Protein AF-A0A401TJX6-F1 (afdb_monomer)

Secondary structure (DSSP, 8-state):
--TTS---EEHHHHHHHHHH-TTSS-HHHHHHT-EEHHHHHHHHHHTSTHHHHS-------PPPP-

Solvent-accessible surface area (backbone atoms only — not comparable to full-atom values): 4280 Å² total; per-residue (Å²): 134,75,91,72,81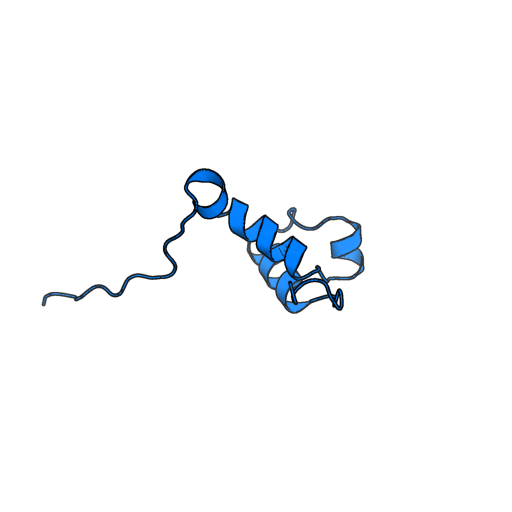,68,92,53,77,29,44,71,57,30,54,57,44,42,74,75,36,73,78,73,61,50,74,66,34,60,74,70,49,25,35,44,62,68,61,52,52,56,56,54,31,68,77,43,45,36,70,82,70,72,47,71,89,90,78,80,91,79,83,82,82,130

pLDDT: mean 91.35, std 12.56, range [48.41, 98.69]

InterPro domains:
  IPR005522 Inositol polyphosphat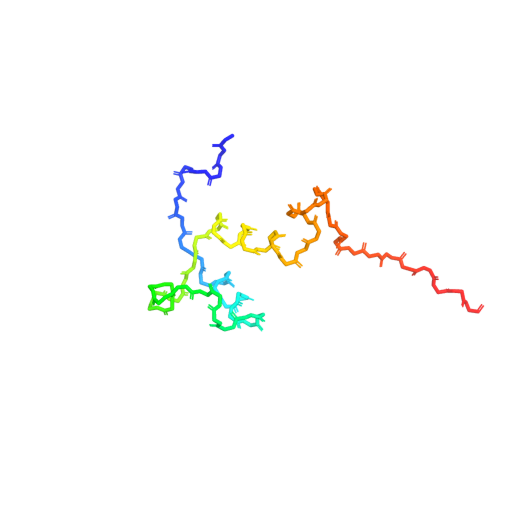e kinase [PF03770] (35-62)
  IPR038286 Inositol polyphosphate kinase superfamily [G3DSA:3.30.470.160] (1-65)

Foldseek 3Di:
DPLPPDFDWALPLLVVVCVVPVPLDDPVCVVVSTDTPVSSVVVVC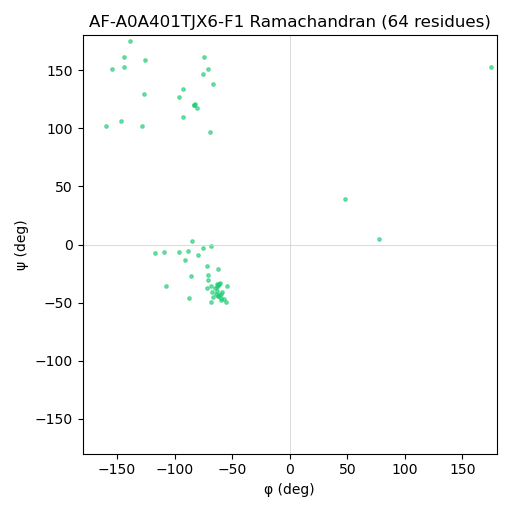VVACCVPPVDGDPDDDDDDDD

Sequence (66 aa):
MKARENPKLRSDMYKKMVEIDPQAPTPHEHTIQAVLKPRYMQWRETLSSTATLGFRIEGVKVRVQL

Radius of gyration: 15.43 Å; Cα contacts (8 Å, |Δi|>4): 50; chains: 1; bounding box: 28×30×50 Å

Organism: Chiloscyllium punctatum (NCBI:txid137246)

Nearest PDB structures (foldseek):
  8ppc-assembly1_A  TM=9.185E-01  e=3.399E-06  Homo sapiens
  1w2f-assembly2_B  TM=8.843E-01  e=8.846E-06  Homo sapiens
  2aqx-assembly1_B  TM=8.901E-01  e=2.465E-05  Mus musculus
  2a98-assembly1_A  TM=8.921E-01  e=6.867E-05  Homo sapiens
  8ppe-assembly2_B  TM=9.356E-01  e=1.108E-04  Homo sapiens

Structure (mmCIF, N/CA/C/O backbone):
data_AF-A0A401TJX6-F1
#
_entry.id   AF-A0A401TJX6-F1
#
loop_
_atom_site.group_PDB
_atom_site.id
_atom_site.type_symbol
_atom_site.label_atom_id
_atom_site.label_alt_id
_atom_site.label_comp_id
_atom_site.label_asym_id
_atom_site.label_entity_id
_atom_site.label_seq_id
_atom_site.pdbx_PDB_ins_code
_atom_site.Cartn_x
_atom_site.Cartn_y
_atom_site.Cartn_z
_atom_site.occupancy
_atom_site.B_iso_or_equiv
_atom_site.auth_seq_id
_atom_site.auth_comp_id
_atom_site.auth_asym_id
_atom_site.auth_atom_id
_atom_site.pdbx_PDB_model_num
ATOM 1 N N . MET A 1 1 ? -0.276 19.027 -8.519 1.00 48.41 1 MET A N 1
ATOM 2 C CA . MET A 1 1 ? -0.118 17.928 -9.499 1.00 48.41 1 MET A CA 1
ATOM 3 C C . MET A 1 1 ? 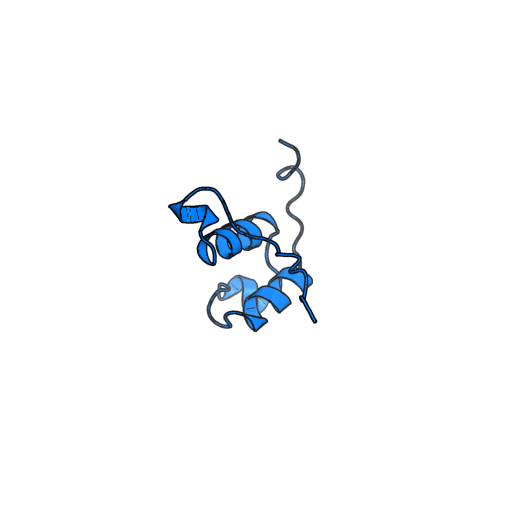1.330 17.391 -9.539 1.00 48.41 1 MET A C 1
ATOM 5 O O . MET A 1 1 ? 1.841 17.138 -10.611 1.00 48.41 1 MET A O 1
ATOM 9 N N . LYS A 1 2 ? 2.011 17.177 -8.394 1.00 52.09 2 LYS A N 1
ATOM 10 C CA . LYS A 1 2 ? 3.446 16.781 -8.364 1.00 52.09 2 LYS A CA 1
ATOM 11 C C . LYS A 1 2 ? 3.702 15.263 -8.358 1.00 52.09 2 LYS A C 1
ATOM 13 O O . LYS A 1 2 ? 4.814 14.808 -8.579 1.00 52.09 2 LYS A O 1
ATOM 18 N N . ALA A 1 3 ? 2.677 14.445 -8.102 1.00 54.44 3 ALA A N 1
ATOM 19 C CA . ALA A 1 3 ? 2.833 12.991 -7.950 1.00 54.44 3 ALA A CA 1
ATOM 20 C C . ALA A 1 3 ? 3.056 12.224 -9.273 1.00 54.44 3 ALA A C 1
ATOM 22 O O . ALA A 1 3 ? 3.210 11.006 -9.239 1.00 54.44 3 ALA A O 1
ATOM 23 N N . ARG A 1 4 ? 3.036 12.917 -10.421 1.00 56.53 4 ARG A N 1
ATOM 24 C CA . ARG A 1 4 ? 3.132 12.326 -11.767 1.00 56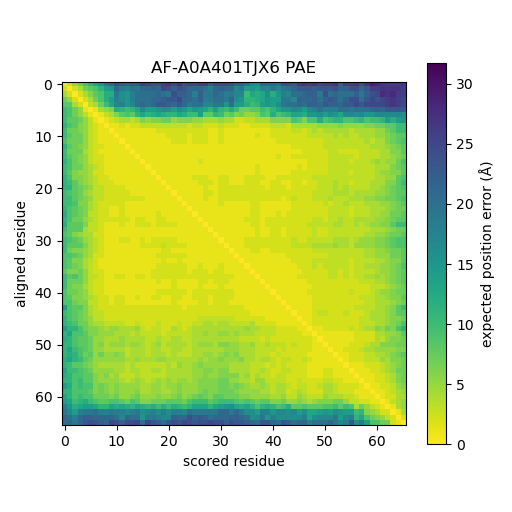.53 4 ARG A CA 1
ATOM 25 C C . ARG A 1 4 ? 4.456 12.612 -12.483 1.00 56.53 4 ARG A C 1
ATOM 27 O O . ARG A 1 4 ? 4.678 12.044 -13.541 1.00 56.53 4 ARG A O 1
ATOM 34 N N . GLU A 1 5 ? 5.327 13.453 -11.926 1.00 58.78 5 GLU A N 1
ATOM 35 C CA . GLU A 1 5 ? 6.494 13.971 -12.660 1.00 58.78 5 GLU A CA 1
ATOM 36 C C . GLU A 1 5 ? 7.682 13.000 -12.750 1.00 58.78 5 GLU A C 1
ATOM 38 O O . GLU A 1 5 ? 8.602 13.257 -13.516 1.00 58.78 5 GLU A O 1
ATOM 43 N N .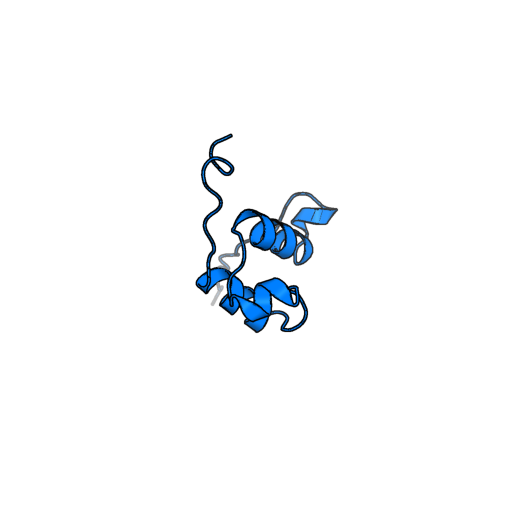 ASN A 1 6 ? 7.679 11.864 -12.036 1.00 66.12 6 ASN A N 1
ATOM 44 C CA . ASN A 1 6 ? 8.687 10.821 -12.255 1.00 66.12 6 ASN A CA 1
ATOM 45 C C . ASN A 1 6 ? 8.219 9.443 -11.731 1.00 66.12 6 ASN A C 1
ATOM 47 O O . ASN A 1 6 ? 8.225 9.220 -10.512 1.00 66.12 6 ASN A O 1
ATOM 51 N N . PRO A 1 7 ? 7.761 8.515 -12.595 1.00 75.62 7 PRO A N 1
ATOM 52 C CA . PRO A 1 7 ? 7.307 7.195 -12.165 1.00 75.62 7 PRO A CA 1
ATOM 53 C C . PRO A 1 7 ? 8.495 6.353 -11.678 1.00 75.62 7 PRO A C 1
ATOM 55 O O . PRO A 1 7 ? 9.206 5.726 -12.454 1.00 75.62 7 PRO A O 1
ATOM 58 N N . LYS A 1 8 ? 8.709 6.331 -10.358 1.00 88.56 8 LYS A N 1
ATOM 59 C CA . LYS A 1 8 ? 9.734 5.503 -9.712 1.00 88.56 8 LYS A CA 1
ATOM 60 C C . LYS A 1 8 ? 9.134 4.193 -9.204 1.00 88.56 8 LYS A C 1
ATOM 62 O O . LYS A 1 8 ? 8.170 4.209 -8.434 1.00 88.56 8 LYS A O 1
ATOM 67 N N . LEU A 1 9 ? 9.749 3.079 -9.596 1.00 94.31 9 LEU A N 1
ATOM 68 C CA . LEU A 1 9 ? 9.447 1.747 -9.073 1.00 94.31 9 LEU A CA 1
ATOM 69 C C . LEU A 1 9 ? 9.831 1.640 -7.588 1.00 94.31 9 LEU A C 1
ATOM 71 O O . LEU A 1 9 ? 10.869 2.148 -7.155 1.00 94.31 9 LEU A O 1
ATOM 75 N N . ARG A 1 10 ? 8.966 1.000 -6.797 1.00 97.00 10 ARG A N 1
ATOM 76 C CA . ARG A 1 10 ? 9.072 0.880 -5.337 1.00 97.00 10 ARG A CA 1
ATOM 77 C C . ARG A 1 10 ? 8.953 -0.585 -4.914 1.00 97.00 10 ARG A C 1
ATOM 79 O O . ARG A 1 10 ? 7.853 -1.135 -4.851 1.00 97.00 10 ARG A O 1
ATOM 86 N N . SER A 1 11 ? 10.088 -1.207 -4.601 1.00 97.88 11 SER A N 1
ATOM 87 C CA . SER A 1 11 ? 10.149 -2.598 -4.127 1.00 97.88 11 SER A CA 1
ATOM 88 C C . SER A 1 11 ? 9.604 -2.768 -2.706 1.00 97.88 11 SER A C 1
ATOM 90 O O . SER A 1 11 ? 9.014 -3.792 -2.380 1.00 97.88 11 SER A O 1
ATOM 92 N N . ASP A 1 12 ? 9.724 -1.746 -1.858 1.00 98.06 12 ASP A N 1
ATOM 93 C CA . ASP A 1 12 ? 9.151 -1.739 -0.510 1.00 98.06 12 ASP A CA 1
ATOM 94 C C . ASP A 1 12 ? 7.616 -1.780 -0.528 1.00 98.06 12 ASP A C 1
ATOM 96 O O . ASP A 1 12 ? 7.001 -2.449 0.300 1.00 98.06 12 ASP A O 1
ATOM 100 N N . MET A 1 13 ? 6.993 -1.095 -1.493 1.00 98.06 13 MET A N 1
ATOM 101 C CA . MET A 1 13 ? 5.540 -1.108 -1.667 1.00 98.06 13 MET A CA 1
ATOM 102 C C . MET A 1 13 ? 5.061 -2.453 -2.224 1.00 98.06 13 MET A C 1
ATOM 104 O O . MET A 1 13 ? 4.045 -2.957 -1.762 1.00 98.06 13 MET A O 1
ATOM 108 N N . TYR A 1 14 ? 5.820 -3.075 -3.135 1.00 98.62 14 TYR A N 1
ATOM 109 C CA . TYR A 1 14 ? 5.537 -4.435 -3.610 1.00 98.62 14 TYR A CA 1
ATOM 110 C C . TYR A 1 14 ? 5.555 -5.453 -2.464 1.00 98.62 14 TYR A C 1
ATOM 112 O O . TYR A 1 14 ? 4.605 -6.212 -2.312 1.00 98.62 14 TYR A O 1
ATOM 120 N N . LYS A 1 15 ? 6.585 -5.426 -1.605 1.00 98.69 15 LYS A N 1
ATOM 121 C CA . LYS A 1 15 ? 6.684 -6.344 -0.455 1.00 98.69 15 LYS A CA 1
ATOM 122 C C . LYS A 1 15 ? 5.471 -6.237 0.470 1.00 98.69 15 LYS A C 1
ATOM 124 O O . LYS A 1 15 ? 4.871 -7.252 0.792 1.00 98.69 15 LYS A O 1
ATOM 129 N N . LYS A 1 16 ? 5.063 -5.010 0.813 1.00 98.44 16 LYS A N 1
ATOM 130 C CA . LYS A 1 16 ? 3.854 -4.758 1.620 1.00 98.44 16 LYS A CA 1
ATOM 131 C C . LYS A 1 16 ? 2.572 -5.223 0.932 1.00 98.44 16 LYS A C 1
ATOM 133 O O . LYS A 1 16 ? 1.621 -5.597 1.605 1.00 98.44 16 LYS A O 1
ATOM 138 N N . MET A 1 17 ? 2.520 -5.130 -0.395 1.00 98.25 17 MET A N 1
ATOM 139 C CA . MET A 1 17 ? 1.370 -5.565 -1.180 1.00 98.25 17 MET A CA 1
ATOM 140 C C . MET A 1 17 ? 1.227 -7.086 -1.141 1.00 98.25 17 MET A C 1
ATOM 142 O O . MET A 1 17 ? 0.166 -7.569 -0.775 1.00 98.25 17 MET A O 1
ATOM 146 N N . VAL A 1 18 ? 2.316 -7.814 -1.410 1.00 98.44 18 VAL A N 1
ATOM 147 C CA . VAL A 1 18 ? 2.368 -9.286 -1.350 1.00 98.44 18 VAL A CA 1
ATOM 148 C C . VAL A 1 18 ? 2.109 -9.820 0.057 1.00 98.44 18 VAL A C 1
ATOM 150 O O . VAL A 1 18 ? 1.465 -10.850 0.203 1.00 98.44 18 VAL A O 1
ATOM 153 N N . GLU A 1 19 ? 2.595 -9.128 1.090 1.00 98.31 19 GLU A N 1
ATOM 154 C CA . GLU A 1 19 ? 2.357 -9.500 2.491 1.00 98.31 19 GLU A CA 1
ATOM 155 C C . GLU A 1 19 ? 0.864 -9.490 2.856 1.00 98.31 19 GLU A C 1
ATOM 157 O O . GLU A 1 19 ? 0.424 -10.303 3.663 1.00 98.31 19 GLU A O 1
ATOM 162 N N . ILE A 1 20 ? 0.083 -8.590 2.252 1.00 97.62 20 ILE A N 1
ATOM 163 C CA . ILE A 1 20 ? -1.365 -8.489 2.473 1.00 97.62 20 ILE A CA 1
ATOM 164 C C . ILE A 1 20 ? -2.132 -9.417 1.524 1.00 97.62 20 ILE A C 1
ATOM 166 O O . ILE A 1 20 ? -3.052 -10.104 1.955 1.00 97.62 20 ILE A O 1
ATOM 170 N N . ASP A 1 21 ? -1.779 -9.415 0.238 1.00 97.81 21 ASP A N 1
ATOM 171 C CA . ASP A 1 21 ? -2.391 -10.256 -0.789 1.00 97.81 21 ASP A CA 1
ATOM 172 C C . ASP A 1 21 ? -1.344 -10.648 -1.852 1.00 97.81 21 ASP A C 1
ATOM 174 O O . ASP A 1 21 ? -0.970 -9.822 -2.698 1.00 97.81 21 ASP A O 1
ATOM 178 N N . PRO A 1 22 ? -0.881 -11.913 -1.854 1.00 97.81 22 PRO A N 1
ATOM 179 C CA . PRO A 1 22 ? 0.097 -12.402 -2.819 1.00 97.81 22 PRO A CA 1
ATOM 180 C C . PRO A 1 22 ? -0.367 -12.370 -4.278 1.00 97.81 22 PRO A C 1
ATOM 182 O O . PRO A 1 22 ? 0.487 -12.397 -5.158 1.00 97.81 22 PRO A O 1
ATOM 185 N N . GLN A 1 23 ? -1.678 -12.332 -4.540 1.00 97.75 23 GLN A N 1
ATOM 186 C CA . GLN A 1 23 ? -2.256 -12.340 -5.890 1.00 97.75 23 GLN A CA 1
ATOM 187 C C . GLN A 1 23 ? -2.578 -10.932 -6.408 1.00 97.75 23 GLN A C 1
ATOM 189 O O . GLN A 1 23 ? -2.962 -10.765 -7.565 1.00 97.75 23 GLN A O 1
ATOM 194 N N . ALA A 1 24 ? -2.438 -9.901 -5.570 1.00 97.75 24 ALA A N 1
ATOM 195 C CA . ALA A 1 24 ? -2.756 -8.533 -5.958 1.00 97.75 24 ALA A CA 1
ATOM 196 C C . ALA A 1 24 ? -1.805 -7.920 -7.011 1.00 97.75 24 ALA A C 1
ATOM 198 O O . ALA A 1 24 ? -2.270 -7.086 -7.807 1.00 97.75 24 ALA A O 1
ATOM 199 N N . PRO A 1 25 ? -0.482 -8.203 -7.013 1.00 98.31 25 PRO A N 1
ATOM 200 C CA . PRO A 1 25 ? 0.409 -7.727 -8.065 1.00 98.31 25 PRO A CA 1
ATOM 201 C C . PRO A 1 25 ? 0.159 -8.446 -9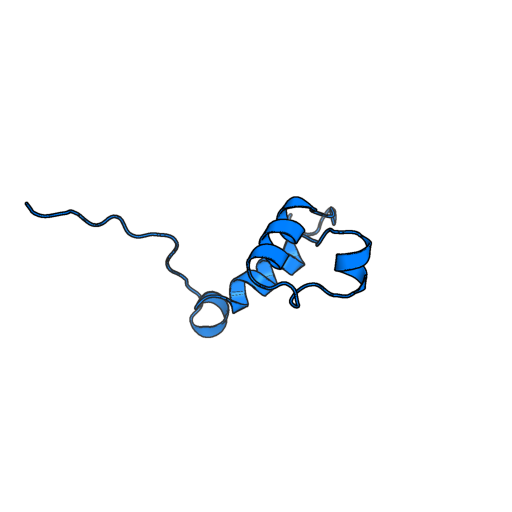.394 1.00 98.31 25 PRO A C 1
ATOM 203 O O . PRO A 1 25 ? -0.236 -9.603 -9.455 1.00 98.31 25 PRO A O 1
ATOM 206 N N . THR A 1 26 ? 0.432 -7.759 -10.495 1.00 98.19 26 THR A N 1
ATOM 207 C CA . THR A 1 26 ? 0.400 -8.367 -11.830 1.00 98.19 26 THR A CA 1
ATOM 208 C C . THR A 1 26 ? 1.622 -9.268 -12.064 1.00 98.19 26 THR A C 1
ATOM 210 O O . THR A 1 26 ? 2.658 -9.081 -11.417 1.00 98.19 26 THR A O 1
ATOM 213 N N . PRO A 1 27 ? 1.589 -10.186 -13.051 1.00 98.31 27 PRO A N 1
ATOM 214 C CA . PRO A 1 27 ? 2.758 -11.004 -13.398 1.00 98.31 27 PRO A CA 1
ATOM 215 C C . PRO A 1 27 ? 4.018 -10.180 -13.719 1.00 98.31 27 PRO A C 1
ATOM 217 O O . PRO A 1 27 ? 5.133 -10.556 -13.352 1.00 98.31 27 PRO A O 1
ATOM 220 N N . HIS A 1 28 ? 3.853 -9.016 -14.358 1.00 97.62 28 HIS A N 1
ATOM 221 C CA . HIS A 1 28 ? 4.964 -8.104 -14.623 1.00 97.62 28 HIS A CA 1
ATOM 222 C C . HIS A 1 28 ? 5.532 -7.498 -13.330 1.00 97.62 28 HIS A C 1
ATOM 224 O O . HIS A 1 28 ? 6.745 -7.506 -13.138 1.00 97.62 28 HIS A O 1
ATOM 230 N N . GLU A 1 29 ? 4.670 -7.035 -12.417 1.00 98.12 29 GLU A N 1
ATOM 231 C CA . GLU A 1 29 ? 5.075 -6.495 -11.108 1.00 98.12 29 GLU A CA 1
ATOM 232 C C . GLU A 1 29 ? 5.776 -7.550 -10.239 1.00 98.12 29 GLU A C 1
ATOM 234 O O . GLU A 1 29 ? 6.740 -7.221 -9.549 1.00 98.12 29 GLU A O 1
ATOM 239 N N . HIS A 1 30 ? 5.361 -8.820 -10.323 1.00 98.44 30 HIS A N 1
ATOM 240 C CA . HIS A 1 30 ? 6.078 -9.943 -9.713 1.00 98.44 30 HIS A CA 1
ATOM 241 C C . HIS A 1 30 ? 7.469 -10.146 -10.314 1.00 98.44 30 HIS A C 1
ATOM 243 O O . HIS A 1 30 ? 8.428 -10.353 -9.572 1.00 98.44 30 HIS A O 1
ATOM 249 N N . THR A 1 31 ? 7.591 -10.049 -11.640 1.00 98.12 31 THR A N 1
ATOM 250 C CA . THR A 1 31 ? 8.870 -10.224 -12.346 1.00 98.12 31 THR A CA 1
ATOM 251 C C . THR A 1 31 ? 9.892 -9.170 -11.918 1.00 98.12 31 THR A C 1
ATOM 253 O O . THR A 1 31 ? 11.040 -9.501 -11.637 1.00 98.12 31 THR A O 1
ATOM 256 N N . ILE A 1 32 ? 9.479 -7.901 -11.823 1.00 97.75 32 ILE A N 1
ATOM 257 C CA . ILE A 1 32 ? 10.364 -6.791 -11.423 1.00 97.75 32 ILE A CA 1
ATOM 258 C C . ILE A 1 32 ? 10.419 -6.567 -9.902 1.00 97.75 32 ILE A C 1
ATOM 260 O O . ILE A 1 32 ? 11.168 -5.708 -9.437 1.00 97.75 32 ILE A O 1
ATOM 264 N N . GLN A 1 33 ? 9.604 -7.298 -9.132 1.00 98.19 33 GLN A N 1
ATOM 265 C CA . GLN A 1 33 ? 9.453 -7.191 -7.674 1.00 98.19 33 GLN A CA 1
ATOM 266 C C . GLN A 1 33 ? 9.273 -5.750 -7.168 1.00 98.19 33 GLN A C 1
ATOM 268 O O . GLN A 1 33 ? 9.822 -5.338 -6.138 1.00 98.19 33 GLN A O 1
ATOM 273 N N . ALA A 1 34 ? 8.512 -4.955 -7.913 1.00 98.00 34 ALA A N 1
ATOM 274 C CA . ALA A 1 34 ? 8.281 -3.552 -7.623 1.00 98.00 34 ALA A CA 1
ATOM 275 C C . ALA A 1 34 ? 6.955 -3.081 -8.221 1.00 98.00 34 ALA A C 1
ATOM 277 O O . ALA A 1 34 ? 6.520 -3.558 -9.264 1.00 98.00 34 ALA A O 1
ATOM 278 N N . VAL A 1 35 ? 6.345 -2.089 -7.574 1.00 98.06 35 VAL A N 1
ATOM 279 C CA . VAL A 1 35 ? 5.128 -1.424 -8.059 1.00 98.06 35 VAL A CA 1
ATOM 280 C C . VAL A 1 35 ? 5.346 0.081 -8.125 1.00 98.06 35 VAL A C 1
ATOM 282 O O . VAL A 1 35 ? 6.217 0.634 -7.447 1.00 98.06 35 VAL A O 1
ATOM 285 N N . LEU A 1 36 ? 4.547 0.776 -8.930 1.00 96.31 36 LEU A N 1
ATOM 286 C CA . LEU A 1 36 ? 4.508 2.235 -8.894 1.00 96.31 36 LEU A CA 1
ATOM 287 C C . LEU A 1 36 ? 3.728 2.718 -7.668 1.00 96.31 36 LEU A C 1
ATOM 289 O O . LEU A 1 36 ? 2.721 2.127 -7.273 1.00 96.31 36 LEU A O 1
ATOM 293 N N . LYS A 1 37 ? 4.136 3.859 -7.101 1.00 94.62 37 LYS A N 1
ATOM 294 C CA . LYS A 1 37 ? 3.429 4.456 -5.957 1.00 94.62 37 LYS A CA 1
ATOM 295 C C . LYS A 1 37 ? 1.932 4.690 -6.235 1.00 94.62 37 LYS A C 1
ATOM 297 O O . LYS A 1 37 ? 1.142 4.251 -5.405 1.00 94.62 37 LYS A O 1
ATOM 302 N N . PRO A 1 38 ? 1.500 5.321 -7.351 1.00 94.38 38 PRO A N 1
ATOM 303 C CA . PRO A 1 38 ? 0.072 5.526 -7.619 1.00 94.38 38 PRO A CA 1
ATOM 304 C C . PRO A 1 38 ? -0.725 4.219 -7.683 1.00 94.38 38 PRO A C 1
ATOM 306 O O . PRO A 1 38 ? -1.800 4.137 -7.103 1.00 94.38 38 PRO A O 1
ATOM 309 N N . ARG A 1 39 ? -0.157 3.181 -8.306 1.00 95.94 39 ARG A N 1
ATOM 310 C CA . ARG A 1 39 ? -0.751 1.843 -8.409 1.00 95.94 39 ARG A CA 1
ATOM 311 C C . ARG A 1 39 ? -0.971 1.195 -7.038 1.00 95.94 39 ARG A C 1
ATOM 313 O O . ARG A 1 39 ? -2.045 0.652 -6.789 1.00 95.94 39 ARG A O 1
ATOM 320 N N . TYR A 1 40 ? 0.007 1.296 -6.136 1.00 96.88 40 TYR A N 1
ATOM 321 C CA . TYR A 1 40 ? -0.144 0.812 -4.760 1.00 96.88 40 TYR A CA 1
ATOM 322 C C . TYR A 1 40 ? -1.165 1.629 -3.961 1.00 96.88 40 TYR A C 1
ATOM 324 O O . TYR A 1 40 ? -1.943 1.054 -3.207 1.00 96.88 40 TYR A O 1
ATOM 332 N N . MET A 1 41 ? -1.180 2.960 -4.113 1.00 95.56 41 MET A N 1
ATOM 333 C CA . MET A 1 41 ? -2.152 3.809 -3.413 1.00 95.56 41 MET A CA 1
ATOM 334 C C . MET A 1 41 ? -3.586 3.478 -3.838 1.00 95.56 41 MET A C 1
ATOM 336 O O . MET A 1 41 ? -4.428 3.290 -2.969 1.00 95.56 41 MET A O 1
ATOM 340 N N . GLN A 1 42 ? -3.832 3.306 -5.141 1.00 94.81 42 GLN A N 1
ATOM 341 C CA . GLN A 1 42 ? -5.141 2.904 -5.668 1.00 94.81 42 GLN A CA 1
ATOM 342 C C . GLN A 1 42 ? -5.592 1.551 -5.118 1.00 94.81 42 GLN A C 1
ATOM 344 O O . GLN A 1 42 ? -6.715 1.417 -4.653 1.00 94.81 42 GLN A O 1
ATOM 349 N N . TRP A 1 43 ? -4.709 0.551 -5.111 1.00 96.75 43 TRP A N 1
ATOM 350 C CA . TRP A 1 43 ? -5.036 -0.747 -4.520 1.00 96.75 43 TRP A CA 1
ATOM 351 C C . TRP A 1 43 ? -5.298 -0.655 -3.016 1.00 96.75 43 TRP A C 1
ATOM 353 O O . TRP A 1 43 ? -6.236 -1.251 -2.508 1.00 96.75 43 TRP A O 1
ATOM 363 N N . ARG A 1 44 ? -4.529 0.149 -2.279 1.00 95.88 44 ARG A N 1
ATOM 364 C CA . ARG A 1 44 ? -4.795 0.356 -0.853 1.00 95.88 44 ARG A CA 1
ATOM 365 C C . ARG A 1 44 ? -6.144 1.003 -0.576 1.00 95.88 44 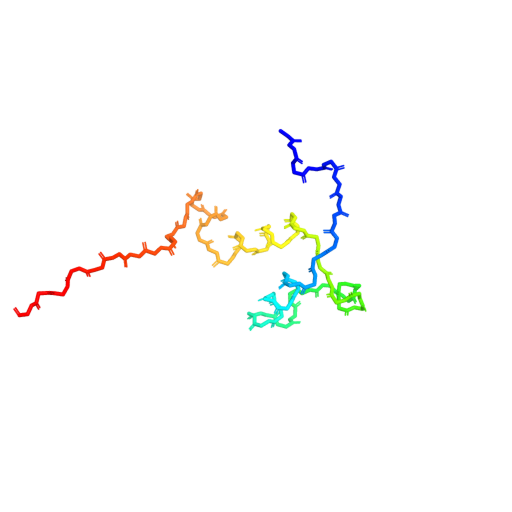ARG A C 1
ATOM 367 O O . ARG A 1 44 ? -6.758 0.695 0.442 1.00 95.88 44 ARG A O 1
ATOM 374 N N . GLU A 1 45 ? -6.597 1.901 -1.444 1.00 94.81 45 GLU A N 1
ATOM 375 C CA . GLU A 1 45 ? -7.906 2.537 -1.303 1.00 94.81 45 GLU A CA 1
ATOM 376 C C . GLU A 1 45 ? -9.039 1.505 -1.362 1.00 94.81 45 GLU A C 1
ATOM 378 O O . GLU A 1 45 ? -9.992 1.646 -0.592 1.00 94.81 45 GLU A O 1
ATOM 383 N N . THR A 1 46 ? -8.898 0.433 -2.158 1.00 95.06 46 THR A N 1
ATOM 384 C CA . THR A 1 46 ? -9.894 -0.653 -2.252 1.00 95.06 46 THR A CA 1
ATOM 385 C C . THR A 1 46 ? -9.943 -1.546 -1.015 1.00 95.06 46 THR A C 1
ATOM 387 O O . THR A 1 46 ? -10.933 -2.237 -0.808 1.00 95.06 46 THR A O 1
ATOM 390 N N . LEU A 1 47 ? -8.902 -1.533 -0.179 1.00 94.69 47 LEU A N 1
ATOM 391 C CA . LEU A 1 47 ? -8.855 -2.285 1.081 1.00 94.69 47 LEU A CA 1
ATOM 392 C C . LEU A 1 47 ? -9.501 -1.538 2.257 1.00 94.69 47 LEU A C 1
ATOM 394 O O . LEU A 1 47 ? -9.430 -1.986 3.399 1.00 94.69 47 LEU A O 1
ATOM 398 N N . SER A 1 48 ? -10.079 -0.364 2.012 1.00 93.94 48 SER A N 1
ATOM 399 C CA . SER A 1 48 ? -10.668 0.483 3.046 1.00 93.94 48 SER A CA 1
ATOM 400 C C . SER A 1 48 ? -11.983 1.089 2.569 1.00 93.94 48 SER A C 1
ATOM 402 O O . SER A 1 48 ? -12.340 1.008 1.396 1.00 93.94 48 SER A O 1
ATOM 404 N N . SER A 1 49 ? -12.664 1.803 3.460 1.00 95.81 49 SER A N 1
ATOM 405 C CA . SER A 1 49 ? -13.829 2.616 3.109 1.00 95.81 49 SER A CA 1
ATOM 406 C C . SER A 1 49 ? -13.494 3.840 2.244 1.00 95.81 49 SER A C 1
ATOM 408 O O . SER A 1 49 ? -14.403 4.565 1.859 1.00 95.81 49 SER A O 1
ATOM 410 N N . THR A 1 50 ? -12.222 4.092 1.899 1.00 95.69 50 THR A N 1
ATOM 411 C CA . THR A 1 50 ? -11.861 5.239 1.047 1.00 95.69 50 THR A CA 1
ATOM 412 C C . THR A 1 50 ? -12.546 5.147 -0.319 1.00 95.69 50 THR A C 1
ATOM 414 O O . THR A 1 50 ? -13.088 6.145 -0.782 1.00 95.69 50 THR A O 1
ATOM 417 N N . ALA A 1 51 ? -12.580 3.960 -0.937 1.00 91.44 51 ALA A N 1
ATOM 418 C CA . ALA A 1 51 ? -13.168 3.776 -2.266 1.00 91.44 51 ALA A CA 1
ATOM 419 C C . ALA A 1 51 ? -14.705 3.890 -2.296 1.00 91.44 51 ALA A C 1
ATOM 421 O O . ALA A 1 51 ? -15.266 4.240 -3.330 1.00 91.44 51 ALA A O 1
ATOM 422 N N . THR A 1 52 ? -15.390 3.601 -1.185 1.00 95.25 52 THR A N 1
ATOM 423 C CA . THR A 1 52 ? -16.863 3.561 -1.122 1.00 95.25 52 THR A CA 1
ATOM 424 C C . THR A 1 52 ? -17.476 4.742 -0.372 1.00 95.25 52 THR A C 1
ATOM 426 O O . THR A 1 52 ? -18.540 5.216 -0.755 1.00 95.25 52 THR A O 1
ATOM 429 N N . LEU A 1 53 ? -16.817 5.233 0.681 1.00 95.88 53 LEU A N 1
ATOM 430 C CA . LEU A 1 53 ? -17.302 6.294 1.573 1.00 95.88 53 LEU A CA 1
ATOM 431 C C . LEU A 1 53 ? -16.429 7.560 1.548 1.00 95.88 53 LEU A C 1
ATOM 433 O O . LEU A 1 53 ? -16.780 8.554 2.176 1.00 95.88 53 LEU A O 1
ATOM 437 N N . GLY A 1 54 ? -15.280 7.543 0.866 1.00 95.19 54 GLY A N 1
ATOM 438 C CA . GLY A 1 54 ? -14.391 8.705 0.754 1.00 95.19 54 GLY A CA 1
ATOM 439 C C . GLY A 1 54 ? -13.530 8.998 1.990 1.00 95.19 54 GLY A C 1
ATOM 440 O O . GLY A 1 54 ? -12.798 9.985 1.996 1.00 95.19 54 GLY A O 1
ATOM 441 N N . PHE A 1 55 ? -13.564 8.153 3.027 1.00 95.12 55 PHE A N 1
ATOM 442 C CA . PHE A 1 55 ? -12.708 8.276 4.215 1.00 95.12 55 PHE A CA 1
ATOM 443 C C . PHE A 1 55 ? -12.286 6.903 4.747 1.00 95.12 55 PHE A C 1
ATOM 445 O O . PHE A 1 55 ? -12.923 5.897 4.450 1.00 95.12 55 PHE A O 1
ATOM 452 N N . ARG A 1 56 ? -11.232 6.850 5.568 1.00 95.88 56 ARG A N 1
ATOM 453 C CA . ARG A 1 56 ? -10.841 5.661 6.346 1.00 95.88 56 ARG A CA 1
ATOM 454 C C . ARG A 1 56 ? -10.282 6.072 7.706 1.00 95.88 56 ARG A C 1
ATOM 456 O O . ARG A 1 56 ? -9.744 7.169 7.847 1.00 95.88 56 ARG A O 1
ATOM 463 N N . ILE A 1 57 ? -10.405 5.191 8.694 1.00 95.56 57 ILE A N 1
ATOM 464 C CA . ILE A 1 57 ? -9.825 5.384 10.027 1.00 95.56 57 ILE A CA 1
ATOM 465 C C . ILE A 1 57 ? -8.358 4.943 9.977 1.00 95.56 57 ILE A C 1
ATOM 467 O O . ILE A 1 57 ? -8.085 3.781 9.697 1.00 95.56 57 ILE A O 1
ATOM 471 N N . GLU A 1 58 ? -7.422 5.848 10.270 1.00 94.81 58 GLU A N 1
ATOM 472 C CA . GLU A 1 58 ? -5.985 5.515 10.302 1.00 94.81 58 GLU A CA 1
ATOM 473 C C . GLU A 1 58 ? -5.529 4.956 11.658 1.00 94.81 58 GLU A C 1
ATOM 475 O O . GLU A 1 58 ? -4.562 4.203 11.731 1.00 94.81 58 GLU A O 1
ATOM 480 N N . GLY A 1 59 ? -6.209 5.324 12.743 1.00 95.00 59 GLY A N 1
ATOM 481 C CA . GLY A 1 59 ? -5.888 4.873 14.093 1.00 95.00 59 GLY A CA 1
ATOM 482 C C . GLY A 1 59 ? -6.755 5.564 15.139 1.00 95.00 59 GLY A C 1
ATOM 483 O O . GLY A 1 59 ? -7.218 6.685 14.931 1.00 95.00 59 GLY A O 1
ATOM 484 N N . VAL A 1 60 ? -6.980 4.894 16.270 1.00 95.06 60 VAL A N 1
ATOM 485 C CA . VAL A 1 60 ? -7.785 5.411 17.384 1.00 95.06 60 VAL A CA 1
ATOM 486 C C . VAL A 1 60 ? -6.966 5.326 18.666 1.00 95.06 60 VAL A C 1
ATOM 488 O O . VAL A 1 60 ? -6.429 4.271 18.996 1.00 95.06 60 VAL A O 1
ATOM 491 N N . LYS A 1 61 ? -6.881 6.434 19.412 1.00 94.62 61 LYS A N 1
ATOM 492 C CA . LYS A 1 61 ? -6.321 6.439 20.767 1.00 94.62 61 LYS A CA 1
ATOM 493 C C . LYS A 1 61 ? -7.451 6.236 21.768 1.00 94.62 61 LYS A C 1
ATOM 495 O O . LYS A 1 61 ? -8.253 7.141 21.982 1.00 94.62 61 LYS A O 1
ATOM 500 N N . VAL A 1 62 ? -7.485 5.069 22.399 1.00 93.50 62 VAL A N 1
ATOM 501 C CA . VAL A 1 62 ? -8.474 4.754 23.434 1.00 93.50 62 VAL A CA 1
ATOM 502 C C . VAL A 1 62 ? -7.891 5.103 24.803 1.00 93.50 62 VAL A C 1
ATOM 504 O O . VAL A 1 62 ? -6.733 4.797 25.086 1.00 93.50 62 VAL A O 1
ATOM 507 N N . ARG A 1 63 ? -8.674 5.779 25.652 1.00 89.44 63 ARG A N 1
ATOM 508 C CA . ARG A 1 63 ? -8.341 5.907 27.075 1.00 89.44 63 ARG A CA 1
ATOM 509 C C . ARG A 1 63 ? -8.826 4.646 27.775 1.00 89.44 63 ARG A C 1
ATOM 511 O O . ARG A 1 63 ? -10.013 4.347 27.719 1.00 89.44 63 ARG A O 1
ATOM 518 N N . VAL A 1 64 ? -7.911 3.917 28.403 1.00 84.25 64 VAL A N 1
ATOM 519 C CA . VAL A 1 64 ? -8.283 2.815 29.290 1.00 84.25 64 VAL A CA 1
ATOM 520 C C . VAL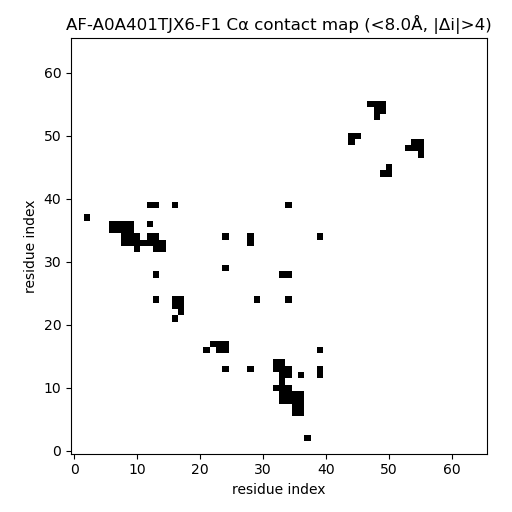 A 1 64 ? -8.669 3.437 30.626 1.00 84.25 64 VAL A C 1
ATOM 522 O O . VAL A 1 64 ? -7.852 4.121 31.242 1.00 84.25 64 VAL A O 1
ATOM 525 N N . GLN A 1 65 ? -9.924 3.259 31.028 1.00 75.06 65 GLN A N 1
ATOM 526 C CA . GLN A 1 65 ? -10.356 3.553 32.388 1.00 75.06 65 GLN A CA 1
ATOM 527 C C . GLN A 1 65 ? -9.972 2.336 33.241 1.00 75.06 65 GLN A C 1
ATOM 529 O O . GLN A 1 65 ? -10.356 1.218 32.894 1.00 75.06 65 GLN A O 1
ATOM 534 N N . LEU A 1 66 ? -9.149 2.557 34.268 1.00 67.31 66 LEU A N 1
ATOM 535 C CA . LEU A 1 66 ? -8.843 1.562 35.302 1.00 67.31 66 LEU A CA 1
ATOM 536 C C . LEU A 1 66 ? -10.035 1.390 36.245 1.00 67.31 66 LEU A C 1
ATOM 538 O O . LEU A 1 66 ? -10.719 2.413 36.492 1.00 67.31 66 LEU A O 1
#

Mean predicted aligned error: 5.4 Å